Protein AF-A0A804QCY3-F1 (afdb_monomer)

Solvent-accessible surface area (backbone atoms only — not comparable to full-atom values): 7852 Å² total; per-residue (Å²): 105,74,69,57,52,51,52,50,52,52,51,49,53,52,49,52,51,52,49,53,56,49,50,56,50,47,53,55,50,50,54,54,49,53,56,51,50,55,50,51,53,51,50,38,50,53,51,41,52,52,46,66,72,67,59,50,93,57,96,75,75,73,63,76,40,87,82,40,92,44,72,64,56,17,59,46,61,53,61,68,74,49,46,46,56,36,52,50,52,45,51,53,48,52,51,51,54,53,52,53,51,50,52,52,51,52,52,51,50,52,50,51,55,51,52,52,50,53,53,52,52,52,50,53,49,51,51,55,52,48,56,53,50,58,56,51,57,70,74,76,116

Sequence (141 aa):
MRREMQAIEDDIANTEKGKAALEDKFWEVEAKLVTKLEELERHAHQFNQALKQLKPTVAFQYMIDSKGSSPAEMLGTGSKTVLKPALLAHAEENKRICLSNLENLNDLQKQLQGNAKVLEEERNNIFSLQAKNDNGWTSTN

InterPro domains:
  IPR055307 Kinetochore protein NDC80 homolog, plants [PTHR46681] (1-135)

Structure (mmCIF, N/CA/C/O backbone):
data_AF-A0A804QCY3-F1
#
_entry.id   AF-A0A804QCY3-F1
#
loop_
_atom_site.group_PDB
_atom_site.id
_atom_site.type_symbol
_atom_site.label_atom_id
_atom_site.label_alt_id
_atom_site.label_comp_id
_atom_site.label_asym_id
_atom_site.label_entity_id
_atom_site.label_seq_id
_atom_site.pdbx_PDB_ins_code
_atom_site.Cartn_x
_atom_site.Cartn_y
_atom_site.Cartn_z
_atom_site.occupancy
_atom_site.B_iso_or_equiv
_atom_site.auth_seq_id
_atom_site.auth_comp_id
_atom_site.auth_asym_id
_atom_site.auth_atom_id
_atom_site.pdbx_PDB_model_num
ATOM 1 N N . MET A 1 1 ? 44.702 7.199 -53.849 1.00 75.50 1 MET A N 1
ATOM 2 C CA . MET A 1 1 ? 43.489 8.014 -54.062 1.00 75.50 1 MET A CA 1
ATOM 3 C C . MET A 1 1 ? 42.212 7.193 -54.245 1.00 75.50 1 MET A C 1
ATOM 5 O O . MET A 1 1 ? 41.457 7.163 -53.292 1.00 75.50 1 MET A O 1
ATOM 9 N N . ARG A 1 2 ? 41.945 6.465 -55.352 1.00 89.25 2 ARG A N 1
ATOM 10 C CA . ARG A 1 2 ? 40.646 5.742 -55.505 1.00 89.25 2 ARG A CA 1
ATOM 11 C C . ARG A 1 2 ? 40.313 4.780 -54.349 1.00 89.25 2 ARG A C 1
ATOM 13 O O . ARG A 1 2 ? 39.193 4.789 -53.868 1.00 89.25 2 ARG A O 1
ATOM 20 N N . ARG A 1 3 ? 41.281 3.973 -53.889 1.00 90.56 3 ARG A N 1
ATOM 21 C CA . ARG A 1 3 ? 41.061 3.044 -52.759 1.00 90.56 3 ARG A CA 1
ATOM 22 C C . ARG A 1 3 ? 40.775 3.760 -51.437 1.00 90.56 3 ARG A C 1
ATOM 24 O O . ARG A 1 3 ? 39.969 3.276 -50.663 1.00 90.56 3 ARG A O 1
ATOM 31 N N . GLU A 1 4 ? 41.443 4.884 -51.188 1.00 91.06 4 GLU A N 1
ATOM 32 C CA . GLU A 1 4 ? 41.251 5.672 -49.962 1.00 91.06 4 GLU A CA 1
ATOM 33 C C . GLU A 1 4 ? 39.877 6.344 -49.968 1.00 91.06 4 GLU A C 1
ATOM 35 O O . GLU A 1 4 ? 39.195 6.323 -48.956 1.00 91.06 4 GLU A O 1
ATOM 40 N N . MET A 1 5 ? 39.445 6.874 -51.119 1.00 92.50 5 MET A N 1
ATOM 41 C CA . MET A 1 5 ? 38.094 7.417 -51.283 1.00 92.50 5 MET A CA 1
ATOM 42 C C . MET A 1 5 ? 37.026 6.347 -51.047 1.00 92.50 5 MET A C 1
ATOM 44 O O . MET A 1 5 ? 36.114 6.594 -50.272 1.00 92.50 5 MET A O 1
ATOM 48 N N . GLN A 1 6 ? 37.183 5.148 -51.626 1.00 93.94 6 GLN A N 1
ATOM 49 C CA . GLN A 1 6 ? 36.241 4.047 -51.397 1.00 93.94 6 GLN A CA 1
ATOM 50 C C . GLN A 1 6 ? 36.166 3.653 -49.916 1.00 93.94 6 GLN A C 1
ATOM 52 O O . GLN A 1 6 ? 35.077 3.468 -49.392 1.00 93.94 6 GLN A O 1
ATOM 57 N N . ALA A 1 7 ? 37.308 3.560 -49.226 1.00 94.00 7 ALA A N 1
ATOM 58 C CA . ALA A 1 7 ? 37.324 3.249 -47.798 1.00 94.00 7 ALA A CA 1
ATOM 59 C C . ALA A 1 7 ? 36.591 4.317 -46.966 1.00 94.00 7 ALA A C 1
ATOM 61 O O . ALA A 1 7 ? 35.838 3.973 -46.063 1.00 94.00 7 ALA A O 1
ATOM 62 N N . ILE A 1 8 ? 36.760 5.602 -47.302 1.00 94.19 8 ILE A N 1
ATOM 63 C CA . ILE A 1 8 ? 36.036 6.704 -46.650 1.00 94.19 8 ILE A CA 1
ATOM 64 C C . ILE A 1 8 ? 34.530 6.620 -46.936 1.00 94.19 8 ILE A C 1
ATOM 66 O O . ILE A 1 8 ? 33.733 6.813 -46.025 1.00 94.19 8 ILE A O 1
ATOM 70 N N . GLU A 1 9 ? 34.130 6.338 -48.177 1.00 95.12 9 GLU A N 1
ATOM 71 C CA . GLU A 1 9 ? 32.719 6.164 -48.548 1.00 95.12 9 GLU A CA 1
ATOM 72 C C . GLU A 1 9 ? 32.076 4.993 -47.787 1.00 95.12 9 GLU A C 1
ATOM 74 O O . GLU A 1 9 ? 30.978 5.143 -47.248 1.00 95.12 9 GLU A O 1
ATOM 79 N N . ASP A 1 10 ? 32.779 3.862 -47.673 1.00 95.12 10 ASP A N 1
ATOM 80 C CA . ASP A 1 10 ? 32.322 2.696 -46.914 1.00 95.12 10 ASP A CA 1
ATOM 81 C C . ASP A 1 10 ? 32.212 3.013 -45.404 1.00 95.12 10 ASP A C 1
ATOM 83 O O . ASP A 1 10 ? 31.228 2.641 -44.759 1.00 95.12 10 ASP A O 1
ATOM 87 N N . ASP A 1 11 ? 33.178 3.742 -44.831 1.00 96.12 11 ASP A N 1
ATOM 88 C CA . ASP A 1 11 ? 33.152 4.191 -43.431 1.00 96.12 11 ASP A CA 1
ATOM 89 C C . ASP A 1 11 ? 32.002 5.174 -43.155 1.00 96.12 11 ASP A C 1
ATOM 91 O O . ASP A 1 11 ? 31.330 5.068 -42.121 1.00 96.12 11 ASP A O 1
ATOM 95 N N . ILE A 1 12 ? 31.727 6.102 -44.081 1.00 95.50 12 ILE A N 1
ATOM 96 C CA . ILE A 1 12 ? 30.571 7.010 -44.013 1.00 95.50 12 ILE A CA 1
ATOM 97 C C . ILE A 1 12 ? 29.277 6.196 -44.022 1.00 95.50 12 ILE A C 1
ATOM 99 O O . ILE A 1 12 ? 28.462 6.355 -43.114 1.00 95.50 12 ILE A O 1
ATOM 103 N N . ALA A 1 13 ? 29.114 5.272 -44.973 1.00 96.00 13 ALA A N 1
ATOM 104 C CA . ALA A 1 13 ? 27.916 4.441 -45.068 1.00 96.00 13 ALA A CA 1
ATOM 105 C C . ALA A 1 13 ? 27.701 3.587 -43.802 1.00 96.00 13 ALA A C 1
ATOM 107 O O . ALA A 1 13 ? 26.580 3.472 -43.296 1.00 96.00 13 ALA A O 1
ATOM 108 N N . ASN A 1 14 ? 28.774 3.024 -43.237 1.00 96.06 14 ASN A N 1
ATOM 109 C CA . ASN A 1 14 ? 28.718 2.286 -41.974 1.00 96.06 14 ASN A CA 1
ATOM 110 C C . ASN A 1 14 ? 28.332 3.189 -40.791 1.00 96.06 14 ASN A C 1
ATOM 112 O O . ASN A 1 14 ? 27.532 2.784 -39.943 1.00 96.06 14 ASN A O 1
ATOM 116 N N . THR A 1 15 ? 28.857 4.415 -40.745 1.00 96.81 15 THR A N 1
ATOM 117 C CA . THR A 1 15 ? 28.542 5.403 -39.703 1.00 96.81 15 THR A CA 1
ATOM 118 C C . THR A 1 15 ? 27.085 5.860 -39.789 1.00 96.81 15 THR A C 1
ATOM 120 O O . THR A 1 15 ? 26.400 5.914 -38.768 1.00 96.81 15 THR A O 1
ATOM 123 N N . GLU A 1 16 ? 26.571 6.123 -40.991 1.00 96.81 16 GLU A N 1
ATOM 124 C CA . GLU A 1 16 ? 25.167 6.480 -41.227 1.00 96.81 16 GLU A CA 1
ATOM 125 C C . GLU A 1 16 ? 24.218 5.347 -40.825 1.00 96.81 16 GLU A C 1
ATOM 127 O O . GLU A 1 16 ? 23.222 5.584 -40.140 1.00 96.81 16 GLU A O 1
ATOM 132 N N . LYS A 1 17 ? 24.565 4.098 -41.158 1.00 96.56 17 LYS A N 1
ATOM 133 C CA . LYS A 1 17 ? 23.813 2.919 -40.711 1.00 96.56 17 LYS A CA 1
ATOM 134 C C . LYS A 1 17 ? 23.814 2.782 -39.185 1.00 96.56 17 LYS A C 1
ATOM 136 O O . LYS A 1 17 ? 22.781 2.467 -38.597 1.00 96.56 17 LYS A O 1
ATOM 141 N N . GLY A 1 18 ? 24.957 3.024 -38.540 1.00 96.56 18 GLY A N 1
ATOM 142 C CA . GLY A 1 18 ? 25.076 3.025 -37.080 1.00 96.56 18 GLY A CA 1
ATOM 143 C C . GLY A 1 18 ? 24.233 4.122 -36.424 1.00 96.56 18 GLY A C 1
ATOM 144 O O . GLY A 1 18 ? 23.552 3.864 -35.433 1.00 96.56 18 GLY A O 1
ATOM 145 N N . LYS A 1 19 ? 24.218 5.322 -37.012 1.00 97.12 19 LYS A N 1
ATOM 146 C CA . LYS A 1 19 ? 23.382 6.443 -36.571 1.00 97.12 19 LYS A CA 1
ATOM 147 C C . LYS A 1 19 ? 21.891 6.113 -36.676 1.00 97.12 19 LYS A C 1
ATOM 149 O O . LYS A 1 19 ? 21.186 6.282 -35.688 1.00 97.12 19 LYS A O 1
ATOM 154 N N . ALA A 1 20 ? 21.432 5.591 -37.814 1.00 96.62 20 ALA A N 1
ATOM 155 C CA . ALA A 1 20 ? 20.032 5.203 -37.999 1.00 96.62 20 ALA A CA 1
ATOM 156 C C . ALA A 1 20 ? 19.584 4.165 -36.952 1.00 96.62 20 ALA A C 1
ATOM 158 O O . ALA A 1 20 ? 18.542 4.318 -36.323 1.00 96.62 20 ALA A O 1
ATOM 159 N N . ALA A 1 21 ? 20.421 3.158 -36.678 1.00 97.00 21 ALA A N 1
ATOM 160 C CA . ALA A 1 21 ? 20.129 2.162 -35.648 1.00 97.00 21 ALA A CA 1
ATOM 161 C C . ALA A 1 21 ? 20.056 2.759 -34.225 1.00 97.00 21 ALA A C 1
ATOM 163 O O . ALA A 1 21 ? 19.266 2.293 -33.401 1.00 97.00 21 ALA A O 1
ATOM 164 N N . LEU A 1 22 ? 20.873 3.774 -33.917 1.00 97.56 22 LEU A N 1
ATOM 165 C CA . LEU A 1 22 ? 20.815 4.489 -32.637 1.00 97.56 22 LEU A CA 1
ATOM 166 C C . LEU A 1 22 ? 19.563 5.362 -32.519 1.00 97.56 22 LEU A C 1
ATOM 168 O O . LEU A 1 22 ? 18.963 5.398 -31.448 1.00 97.56 22 LEU A O 1
ATOM 172 N N . GLU A 1 23 ? 19.157 6.032 -33.595 1.00 97.69 23 GLU A N 1
ATOM 173 C CA . GLU A 1 23 ? 17.926 6.828 -33.638 1.00 97.69 23 GLU A CA 1
ATOM 174 C C . GLU A 1 23 ? 16.688 5.944 -33.441 1.00 97.69 23 GLU A C 1
ATOM 176 O O . GLU A 1 23 ? 15.852 6.251 -32.593 1.00 97.69 23 GLU A O 1
ATOM 181 N N . ASP A 1 24 ? 16.610 4.793 -34.114 1.00 96.94 24 ASP A N 1
ATOM 182 C CA . ASP A 1 24 ? 15.526 3.822 -33.908 1.00 96.94 24 ASP A CA 1
ATOM 183 C C . ASP A 1 24 ? 15.442 3.367 -32.443 1.00 96.94 24 ASP A C 1
ATOM 185 O O . ASP A 1 24 ? 14.360 3.275 -31.856 1.00 96.94 24 ASP A O 1
ATOM 189 N N . LYS A 1 25 ? 16.597 3.110 -31.816 1.00 97.81 25 LYS A N 1
ATOM 190 C CA . LYS A 1 25 ? 16.660 2.738 -30.397 1.00 97.81 25 LYS A CA 1
ATOM 191 C C . LYS A 1 25 ? 16.269 3.883 -29.475 1.00 97.81 25 LYS A C 1
ATOM 193 O O . LYS A 1 25 ? 15.621 3.631 -28.460 1.00 97.81 25 LYS A O 1
ATOM 198 N N . PHE A 1 26 ? 16.641 5.112 -29.814 1.00 96.94 26 PHE A N 1
ATOM 199 C CA . PHE A 1 26 ? 16.238 6.301 -29.076 1.00 96.94 26 PHE A CA 1
ATOM 200 C C . PHE A 1 26 ? 14.710 6.441 -29.070 1.00 96.94 26 PHE A C 1
ATOM 202 O O . PHE A 1 26 ? 14.121 6.510 -27.992 1.00 96.94 26 PHE A O 1
ATOM 209 N N . TRP A 1 27 ? 14.066 6.349 -30.238 1.00 97.62 27 TRP A N 1
ATOM 210 C CA . TRP A 1 27 ? 12.606 6.402 -30.352 1.00 97.62 27 TRP A CA 1
ATOM 211 C C . TRP A 1 27 ? 11.909 5.262 -29.600 1.00 97.62 27 TRP A C 1
ATOM 213 O O . TRP A 1 27 ? 10.901 5.484 -28.929 1.00 97.62 27 TRP A O 1
ATOM 223 N N . GLU A 1 28 ? 12.453 4.040 -29.657 1.00 98.06 28 GLU A N 1
ATOM 224 C CA . GLU A 1 28 ? 11.919 2.898 -28.904 1.00 98.06 28 GLU A CA 1
ATOM 225 C C . GLU A 1 28 ? 11.955 3.145 -27.384 1.00 98.06 28 GLU A C 1
ATOM 227 O O . GLU A 1 28 ? 11.000 2.828 -26.668 1.00 98.06 28 GLU A O 1
ATOM 232 N N . VAL A 1 29 ? 13.061 3.694 -26.875 1.00 97.69 29 VAL A N 1
ATOM 233 C CA . VAL A 1 29 ? 13.228 4.006 -25.449 1.00 97.69 29 VAL A CA 1
ATOM 234 C C . VAL A 1 29 ? 12.319 5.156 -25.029 1.00 97.69 29 VAL A C 1
ATOM 236 O O . VAL A 1 29 ? 11.664 5.051 -23.992 1.00 97.69 29 VAL A O 1
ATOM 239 N N . GLU A 1 30 ? 12.241 6.218 -25.827 1.00 96.94 30 GLU A N 1
ATOM 240 C CA . GLU A 1 30 ? 11.375 7.365 -25.559 1.00 96.94 30 GLU A CA 1
ATOM 241 C C . GLU A 1 30 ? 9.901 6.948 -25.497 1.00 96.94 30 GLU A C 1
ATOM 243 O O . GLU A 1 30 ? 9.219 7.257 -24.519 1.00 96.94 30 GLU A O 1
ATOM 248 N N . ALA A 1 31 ? 9.429 6.145 -26.457 1.00 97.06 31 ALA A N 1
ATOM 249 C CA . ALA A 1 31 ? 8.063 5.624 -26.452 1.00 97.06 31 ALA A CA 1
ATOM 250 C C . ALA A 1 31 ? 7.758 4.815 -25.179 1.00 97.06 31 ALA A C 1
ATOM 252 O O . ALA A 1 31 ? 6.727 5.019 -24.535 1.00 97.06 31 ALA A O 1
ATOM 253 N N . LYS A 1 32 ? 8.681 3.936 -24.759 1.00 97.56 32 LYS A N 1
ATOM 254 C CA . LYS A 1 32 ? 8.535 3.172 -23.508 1.00 97.56 32 LYS A CA 1
ATOM 255 C C . LYS A 1 32 ? 8.518 4.076 -22.276 1.00 97.56 32 LYS A C 1
ATOM 257 O O . LYS A 1 32 ? 7.775 3.794 -21.336 1.00 97.56 32 LYS A O 1
ATOM 262 N N . LEU A 1 33 ? 9.331 5.132 -22.262 1.00 93.38 33 LEU A N 1
ATOM 263 C CA . LEU A 1 33 ? 9.386 6.085 -21.158 1.00 93.38 33 LEU A CA 1
ATOM 264 C C . LEU A 1 33 ? 8.066 6.85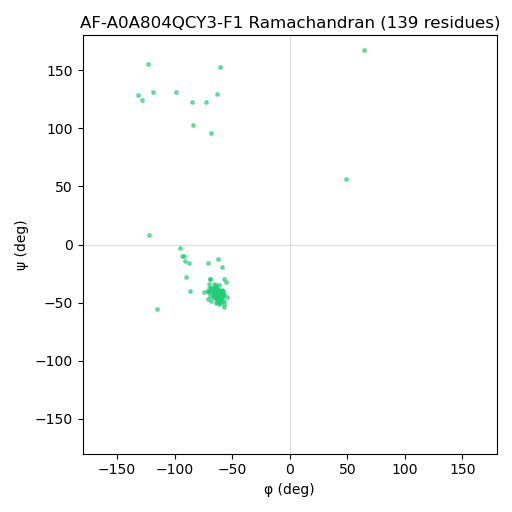1 -21.026 1.00 93.38 33 LEU A C 1
ATOM 266 O O . LEU A 1 33 ? 7.526 6.923 -19.924 1.00 93.38 33 LEU A O 1
ATOM 270 N N . VAL A 1 34 ? 7.515 7.342 -22.139 1.00 93.81 34 VAL A N 1
ATOM 271 C CA . VAL A 1 34 ? 6.215 8.030 -22.172 1.00 93.81 34 VAL A CA 1
ATOM 272 C C . VAL A 1 34 ? 5.114 7.130 -21.616 1.00 93.81 34 VAL A C 1
ATOM 274 O O .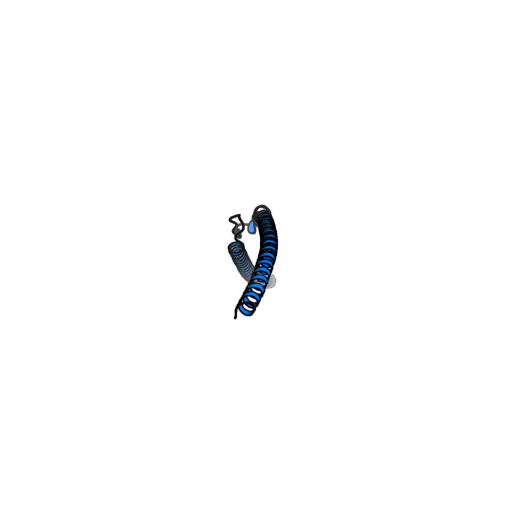 VAL A 1 34 ? 4.438 7.516 -20.665 1.00 93.81 34 VAL A O 1
ATOM 277 N N . THR A 1 35 ? 5.002 5.888 -22.100 1.00 96.38 35 THR A N 1
ATOM 278 C CA . THR A 1 35 ? 4.005 4.935 -21.580 1.00 96.38 35 THR A CA 1
ATOM 279 C C . THR A 1 35 ? 4.161 4.700 -20.073 1.00 96.38 35 THR A C 1
ATOM 281 O O . THR A 1 35 ? 3.173 4.613 -19.344 1.00 96.38 35 THR A O 1
ATOM 284 N N . LYS A 1 36 ? 5.396 4.609 -19.562 1.00 93.19 36 LYS A N 1
ATOM 285 C CA . LYS A 1 36 ? 5.638 4.409 -18.124 1.00 93.19 36 LYS A CA 1
ATOM 286 C C . LYS A 1 36 ? 5.286 5.634 -17.282 1.00 93.19 36 LYS A C 1
ATOM 288 O O . LYS A 1 36 ? 4.810 5.459 -16.160 1.00 93.19 36 LYS A O 1
ATOM 293 N N . LEU A 1 37 ? 5.485 6.843 -17.803 1.00 88.94 37 LEU A N 1
ATOM 294 C CA . LEU A 1 37 ? 5.069 8.077 -17.135 1.00 88.94 37 LEU A CA 1
ATOM 295 C C . LEU A 1 37 ? 3.541 8.172 -17.047 1.00 88.94 37 LEU A C 1
ATOM 297 O O . LEU A 1 37 ? 3.020 8.402 -15.958 1.00 88.94 37 LEU A O 1
ATOM 301 N N . GLU A 1 38 ? 2.824 7.876 -18.133 1.00 92.31 38 GLU A N 1
ATOM 302 C CA . GLU A 1 38 ? 1.353 7.830 -18.142 1.00 92.31 38 GLU A CA 1
ATOM 303 C C . GLU A 1 38 ? 0.803 6.796 -17.147 1.00 92.31 38 GLU A C 1
ATOM 305 O O . GLU A 1 38 ? -0.153 7.050 -16.407 1.00 92.31 38 GLU A O 1
ATOM 310 N N . GLU A 1 39 ? 1.424 5.612 -17.081 1.00 94.69 39 GLU A N 1
ATOM 311 C CA . GLU A 1 39 ? 1.083 4.614 -16.071 1.00 94.69 39 GLU A CA 1
ATOM 312 C C . GLU A 1 39 ? 1.303 5.157 -14.656 1.00 94.69 39 GLU A C 1
ATOM 314 O O . GLU A 1 39 ? 0.436 4.979 -13.799 1.00 94.69 39 GLU A O 1
ATOM 319 N N . LEU A 1 40 ? 2.434 5.809 -14.383 1.00 90.38 40 LEU A N 1
ATOM 320 C CA . LEU A 1 40 ? 2.748 6.353 -13.061 1.00 90.38 40 LEU A CA 1
ATOM 321 C C . LEU A 1 40 ? 1.738 7.433 -12.639 1.00 90.38 40 LEU A C 1
ATOM 323 O O . LEU A 1 40 ? 1.241 7.398 -11.511 1.00 90.38 40 LEU A O 1
ATOM 327 N N . GLU A 1 41 ? 1.372 8.333 -13.550 1.00 89.69 41 GLU A N 1
ATOM 328 C CA . GLU A 1 41 ? 0.338 9.350 -13.331 1.00 89.69 41 GLU A CA 1
ATOM 329 C C . GLU A 1 41 ? -1.029 8.726 -13.034 1.00 89.69 41 GLU A C 1
ATOM 331 O O . GLU A 1 41 ? -1.714 9.136 -12.089 1.00 89.69 41 GLU A O 1
ATOM 336 N N . ARG A 1 42 ? -1.411 7.675 -13.771 1.00 94.06 42 ARG A N 1
ATOM 337 C CA . ARG A 1 42 ? -2.644 6.923 -13.507 1.00 94.06 42 ARG A CA 1
ATOM 338 C C . ARG A 1 42 ? -2.644 6.318 -12.102 1.00 94.06 42 ARG A C 1
ATOM 340 O O . ARG A 1 42 ? -3.646 6.437 -11.395 1.00 94.06 42 ARG A O 1
ATOM 347 N N . HIS A 1 43 ? -1.540 5.703 -11.674 1.00 91.88 43 HIS A N 1
ATOM 348 C CA . HIS A 1 43 ? -1.427 5.157 -10.317 1.00 91.88 43 HIS A CA 1
ATOM 349 C C . HIS A 1 43 ? -1.503 6.263 -9.255 1.00 91.88 43 HIS A C 1
ATOM 351 O O . HIS A 1 43 ? -2.213 6.100 -8.264 1.00 91.88 43 HIS A O 1
ATOM 357 N N . ALA A 1 44 ? -0.840 7.405 -9.467 1.00 89.25 44 ALA A N 1
ATOM 358 C CA . ALA A 1 44 ? -0.929 8.562 -8.576 1.00 89.25 44 ALA A CA 1
ATOM 359 C C . ALA A 1 44 ? -2.371 9.082 -8.452 1.00 89.25 44 ALA A C 1
ATOM 361 O O . ALA A 1 44 ? -2.838 9.390 -7.351 1.00 89.25 44 ALA A O 1
ATOM 362 N N . HIS A 1 45 ? -3.110 9.131 -9.563 1.00 92.75 45 HIS A N 1
A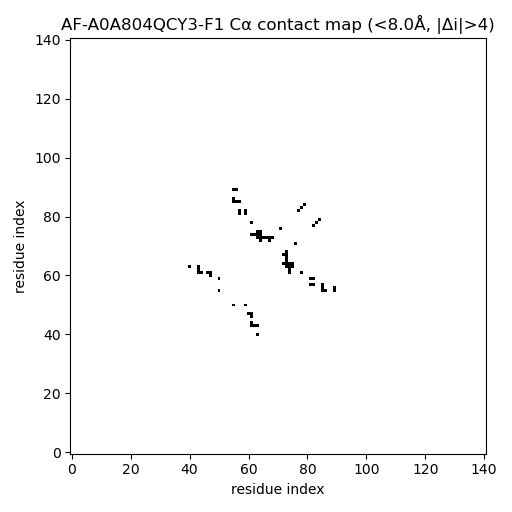TOM 363 C CA . HIS A 1 45 ? -4.516 9.520 -9.571 1.00 92.75 45 HIS A CA 1
ATOM 364 C C . HIS A 1 45 ? -5.394 8.538 -8.780 1.00 92.75 45 HIS A C 1
ATOM 366 O O . HIS A 1 45 ? -6.144 8.960 -7.898 1.00 92.75 45 HIS A O 1
ATOM 372 N N . GLN A 1 46 ? -5.266 7.234 -9.047 1.00 94.62 46 GLN A N 1
ATOM 373 C CA . GLN A 1 46 ? -5.997 6.182 -8.330 1.00 94.62 46 GLN A CA 1
ATOM 374 C C . GLN A 1 46 ? -5.697 6.205 -6.829 1.00 94.62 46 GLN A C 1
ATOM 376 O O . GLN A 1 46 ? -6.604 6.117 -6.001 1.00 94.62 46 GLN A O 1
ATOM 381 N N . PHE A 1 47 ? -4.427 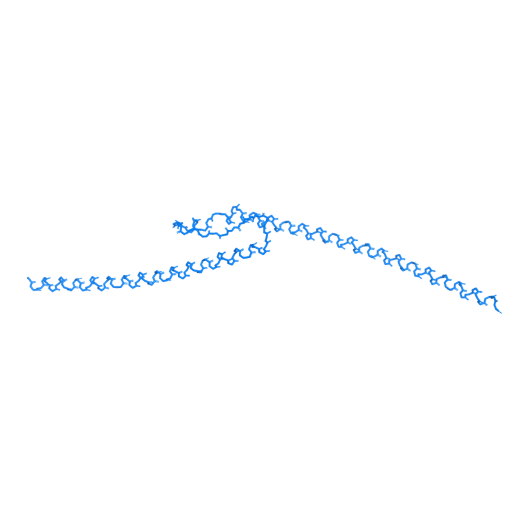6.387 -6.473 1.00 90.81 47 PHE A N 1
ATOM 382 C CA . PHE A 1 47 ? -3.991 6.498 -5.092 1.00 90.81 47 PHE A CA 1
ATOM 383 C C . PHE A 1 47 ? -4.640 7.703 -4.387 1.00 90.81 47 PHE A C 1
ATOM 385 O O . PHE A 1 47 ? -5.219 7.564 -3.309 1.00 90.81 47 PHE A O 1
ATOM 392 N N . ASN A 1 48 ? -4.642 8.875 -5.026 1.00 92.00 48 ASN A N 1
ATOM 393 C CA . ASN A 1 48 ? -5.301 10.070 -4.495 1.00 92.00 48 ASN A CA 1
ATOM 394 C C . ASN A 1 48 ? -6.822 9.914 -4.377 1.00 92.00 48 ASN A C 1
ATOM 396 O O . ASN A 1 48 ? -7.424 10.412 -3.425 1.00 92.00 48 ASN A O 1
ATOM 400 N N . GLN A 1 49 ? -7.458 9.218 -5.319 1.00 93.44 49 GLN A N 1
ATOM 401 C CA . GLN A 1 49 ? -8.881 8.901 -5.240 1.00 93.44 49 GLN A CA 1
ATOM 402 C C . GLN A 1 49 ? -9.183 8.002 -4.034 1.00 93.44 49 GLN A C 1
ATOM 404 O O . GLN A 1 49 ? -10.119 8.287 -3.286 1.00 93.44 49 GLN A O 1
ATOM 409 N N . ALA A 1 50 ? -8.368 6.970 -3.802 1.00 91.44 50 ALA A N 1
ATOM 410 C CA . ALA A 1 50 ? -8.502 6.095 -2.641 1.00 91.44 50 ALA A CA 1
ATOM 411 C C . ALA A 1 50 ? -8.329 6.865 -1.321 1.00 91.44 50 ALA A C 1
ATOM 413 O O . ALA A 1 50 ? -9.122 6.689 -0.396 1.00 91.44 50 ALA A O 1
ATOM 414 N N . LEU A 1 51 ? -7.364 7.790 -1.246 1.00 90.44 51 LEU A N 1
ATOM 415 C CA . LEU A 1 51 ? -7.193 8.648 -0.069 1.00 90.44 51 LEU A CA 1
ATOM 416 C C . LEU A 1 51 ? -8.395 9.557 0.194 1.00 90.44 51 LEU A C 1
ATOM 418 O O . LEU A 1 51 ? -8.795 9.710 1.347 1.00 90.44 51 LEU A O 1
ATOM 422 N N . LYS A 1 52 ? -9.009 10.123 -0.851 1.00 89.88 52 LYS A N 1
ATOM 423 C CA . LYS A 1 52 ? -10.230 10.933 -0.703 1.00 89.88 52 LYS A CA 1
ATOM 424 C C . LYS A 1 52 ? -11.393 10.133 -0.117 1.00 89.88 52 LYS A C 1
ATOM 426 O O . LYS A 1 52 ? -12.187 10.702 0.627 1.00 89.88 52 LYS A O 1
ATOM 431 N N . GLN A 1 53 ? -11.492 8.844 -0.443 1.00 91.12 53 GLN A N 1
ATOM 432 C CA . GLN A 1 53 ? -12.516 7.962 0.121 1.00 91.12 53 GLN A CA 1
ATOM 433 C C . GLN A 1 53 ? -12.211 7.590 1.572 1.00 91.12 53 GLN A C 1
ATOM 435 O O . GLN A 1 53 ? -13.113 7.591 2.403 1.00 91.12 53 GLN A O 1
ATOM 440 N N . LEU A 1 54 ? 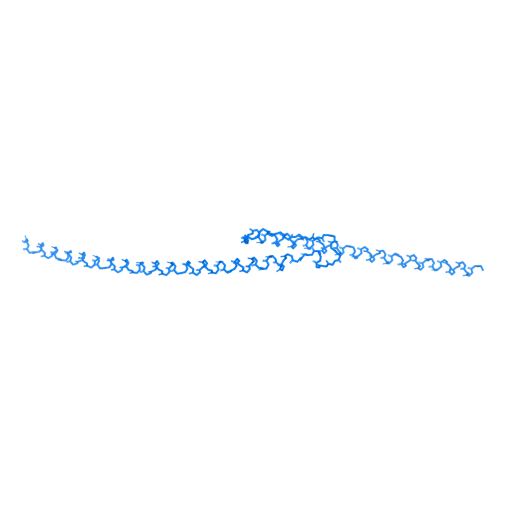-10.939 7.324 1.885 1.00 88.06 54 LEU A N 1
ATOM 441 C CA . LEU A 1 54 ? -10.516 6.972 3.238 1.00 88.06 54 LEU A CA 1
ATOM 442 C C . LEU A 1 54 ? -10.621 8.152 4.217 1.00 88.06 54 LEU A C 1
ATOM 444 O O . LEU A 1 54 ? -10.846 7.936 5.402 1.00 88.06 54 LEU A O 1
ATOM 448 N N . LYS A 1 55 ? -10.471 9.392 3.728 1.00 85.00 55 LYS A N 1
ATOM 449 C CA . LYS A 1 55 ? -10.476 10.626 4.535 1.00 85.00 55 LYS A CA 1
ATOM 450 C C . LYS A 1 55 ? -9.553 10.527 5.765 1.00 85.00 55 LYS A C 1
ATOM 452 O O . LYS A 1 55 ? -10.014 10.715 6.893 1.00 85.00 55 LYS A O 1
ATOM 457 N N . PRO A 1 56 ? -8.253 10.228 5.579 1.00 80.94 56 PRO A N 1
ATOM 458 C CA . PRO A 1 56 ? -7.316 10.281 6.691 1.00 80.94 56 PRO A CA 1
ATOM 459 C C . PRO A 1 56 ? -7.271 11.706 7.258 1.00 80.94 56 PRO A C 1
ATOM 461 O O . PRO A 1 56 ? -7.485 12.682 6.541 1.00 80.94 56 PRO A O 1
ATOM 464 N N . THR A 1 57 ? -6.940 11.833 8.542 1.00 80.81 57 THR A N 1
ATOM 465 C CA . THR A 1 57 ? -6.901 13.121 9.259 1.00 80.81 57 THR A CA 1
ATOM 466 C C . THR A 1 57 ? -5.932 14.136 8.642 1.00 80.81 57 THR A C 1
ATOM 468 O O . THR A 1 57 ? -6.038 15.335 8.884 1.00 80.81 57 THR A O 1
ATOM 471 N N . VAL A 1 58 ? -4.983 13.669 7.829 1.00 82.38 58 VAL A N 1
ATOM 472 C CA . VAL A 1 58 ? -4.003 14.510 7.147 1.00 82.38 58 VAL A CA 1
ATOM 473 C C . VAL A 1 58 ? -4.430 14.769 5.707 1.00 82.38 58 VAL A C 1
ATOM 475 O O . VAL A 1 58 ? -4.697 13.838 4.947 1.00 82.38 58 VAL A O 1
ATOM 478 N N . ALA A 1 59 ? -4.399 16.041 5.309 1.00 80.19 59 ALA A N 1
ATOM 479 C CA . ALA A 1 59 ? -4.463 16.431 3.909 1.00 80.19 59 ALA A CA 1
ATOM 480 C C . ALA A 1 59 ? -3.171 15.987 3.201 1.00 80.19 59 ALA A C 1
ATOM 482 O O . ALA A 1 59 ? -2.143 16.656 3.272 1.00 80.19 59 ALA A O 1
ATOM 483 N N . PHE A 1 60 ? -3.219 14.824 2.552 1.00 85.94 60 PHE A N 1
ATOM 484 C CA . PHE A 1 60 ? -2.127 14.297 1.741 1.00 85.94 60 PHE A CA 1
ATOM 485 C C . PHE A 1 60 ? -2.588 14.135 0.296 1.00 85.94 60 PHE A C 1
ATOM 487 O O . PHE A 1 60 ? -3.627 13.531 0.030 1.00 85.94 60 PHE A O 1
ATOM 494 N N . GLN A 1 61 ? -1.780 14.635 -0.633 1.00 85.81 61 GLN A N 1
ATOM 495 C CA . GLN A 1 61 ? -1.941 14.395 -2.056 1.00 85.81 61 GLN A CA 1
ATOM 496 C C . GLN A 1 61 ? -0.607 13.913 -2.609 1.00 85.81 61 GLN A C 1
ATOM 498 O O . GLN A 1 61 ? 0.425 14.560 -2.451 1.00 85.81 61 GLN A O 1
ATOM 503 N N . TYR A 1 62 ? -0.638 12.755 -3.248 1.00 85.56 62 TYR A N 1
ATOM 504 C CA . TYR A 1 62 ? 0.499 12.215 -3.958 1.00 85.56 62 TYR A CA 1
ATOM 505 C C . TYR A 1 62 ? 0.724 13.011 -5.239 1.00 85.56 62 TYR A C 1
ATOM 507 O O . TYR A 1 62 ? -0.179 13.119 -6.073 1.00 85.56 62 TYR A O 1
ATOM 515 N N . MET A 1 63 ? 1.922 13.565 -5.378 1.00 83.69 63 MET A N 1
ATOM 516 C CA . MET A 1 63 ? 2.337 14.364 -6.520 1.00 83.69 63 MET A CA 1
ATOM 517 C C . MET A 1 63 ? 3.698 13.856 -6.976 1.00 83.69 63 MET A C 1
ATOM 519 O O . MET A 1 63 ? 4.600 13.699 -6.157 1.00 83.69 63 MET A O 1
ATOM 523 N N . ILE A 1 64 ? 3.813 13.568 -8.270 1.00 84.19 64 ILE A N 1
ATOM 524 C CA . ILE A 1 64 ? 5.068 13.140 -8.883 1.00 84.19 64 ILE A CA 1
ATOM 525 C C . ILE A 1 64 ? 5.850 14.402 -9.237 1.00 84.19 64 ILE A C 1
ATOM 527 O O . ILE A 1 64 ? 5.354 15.245 -9.985 1.00 84.19 64 ILE A O 1
ATOM 531 N N . ASP A 1 65 ? 7.064 14.535 -8.713 1.00 84.69 65 ASP A N 1
ATOM 532 C CA . ASP A 1 65 ? 7.962 15.619 -9.095 1.00 84.69 65 ASP A CA 1
ATOM 533 C C . ASP A 1 65 ? 8.719 15.255 -10.378 1.00 84.69 65 ASP A C 1
ATOM 535 O O . ASP A 1 65 ? 9.687 14.494 -10.369 1.00 84.69 65 ASP A O 1
ATOM 539 N N . SER A 1 66 ? 8.279 15.833 -11.496 1.00 80.44 66 SER A N 1
ATOM 540 C CA . SER A 1 66 ? 8.920 15.676 -12.811 1.00 80.44 66 SER A CA 1
ATOM 541 C C . SER A 1 66 ? 10.360 16.208 -12.886 1.00 80.44 66 SER A C 1
ATOM 543 O O . SER A 1 66 ? 11.049 15.944 -13.869 1.00 80.44 66 SER A O 1
ATOM 545 N N . LYS A 1 67 ? 10.823 16.973 -11.888 1.00 84.88 67 LYS A N 1
ATOM 546 C CA . LYS A 1 67 ? 12.201 17.481 -11.806 1.00 84.88 67 LYS A CA 1
ATOM 547 C C . LYS A 1 67 ? 13.135 16.555 -11.031 1.00 84.88 67 LYS A C 1
ATOM 549 O O . LYS A 1 67 ? 14.346 16.772 -11.063 1.00 84.88 67 LYS A O 1
ATOM 554 N N . GLY A 1 68 ? 12.597 15.535 -10.363 1.00 84.38 68 GLY A N 1
ATOM 555 C CA . GLY A 1 68 ? 13.397 14.550 -9.648 1.00 84.38 68 GLY A CA 1
ATOM 556 C C . GLY A 1 68 ? 14.295 13.769 -10.605 1.00 84.38 68 GLY A C 1
ATOM 557 O O . GLY A 1 68 ? 13.834 13.236 -11.611 1.00 84.38 68 GLY A O 1
ATOM 558 N N . SER A 1 69 ? 15.583 13.683 -10.279 1.00 84.75 69 SER A N 1
ATOM 559 C CA . SER A 1 69 ? 16.566 12.903 -11.044 1.00 84.75 69 SER A CA 1
ATOM 560 C C . SER A 1 69 ? 16.685 11.469 -10.529 1.00 84.75 69 SER A C 1
ATOM 562 O O . SER A 1 69 ? 17.247 10.601 -11.195 1.00 84.75 69 SER A O 1
ATOM 564 N N . SER A 1 70 ? 16.143 11.201 -9.339 1.00 85.12 70 SER A N 1
ATOM 565 C CA . SER A 1 70 ? 16.030 9.862 -8.769 1.00 85.12 70 SER A CA 1
ATOM 566 C C . SER A 1 70 ? 14.576 9.512 -8.435 1.00 85.12 70 SER A C 1
ATOM 568 O O . SER A 1 70 ? 13.784 10.402 -8.116 1.00 85.12 70 SER A O 1
ATOM 570 N N . PRO A 1 71 ? 14.211 8.215 -8.393 1.00 79.75 71 PRO A N 1
ATOM 571 C CA . PRO A 1 71 ? 12.883 7.800 -7.947 1.00 79.75 71 PRO A CA 1
ATOM 572 C C . PRO A 1 71 ? 12.522 8.326 -6.550 1.00 79.75 71 PRO A C 1
ATOM 574 O O . PRO A 1 71 ? 11.364 8.612 -6.276 1.00 79.75 71 PRO A O 1
ATOM 577 N N . ALA A 1 72 ? 13.499 8.480 -5.652 1.00 83.62 72 ALA A N 1
ATOM 578 C CA . ALA A 1 72 ? 13.249 9.010 -4.313 1.00 83.62 72 ALA A CA 1
ATOM 579 C C . ALA A 1 72 ? 12.844 10.494 -4.334 1.00 83.62 72 ALA A C 1
ATOM 581 O O . ALA A 1 72 ? 11.976 10.895 -3.560 1.00 83.62 72 ALA A O 1
ATOM 582 N N . GLU A 1 73 ? 13.444 11.285 -5.226 1.00 85.19 73 GLU A N 1
ATOM 583 C CA . GLU A 1 73 ? 13.083 12.690 -5.436 1.00 85.19 73 GLU A CA 1
ATOM 584 C C . GLU A 1 73 ? 11.723 12.807 -6.127 1.00 85.19 73 GLU A C 1
ATOM 586 O O . GLU A 1 73 ? 10.856 13.518 -5.632 1.00 85.19 73 GLU A O 1
ATOM 591 N N . MET A 1 74 ? 11.498 12.039 -7.201 1.00 84.19 74 MET A N 1
ATOM 592 C CA . MET A 1 74 ? 10.242 12.071 -7.960 1.00 84.19 74 MET A CA 1
ATOM 593 C C . MET A 1 74 ? 9.026 11.675 -7.115 1.00 84.19 74 MET A C 1
ATOM 595 O O . MET A 1 74 ? 7.959 12.269 -7.238 1.00 84.19 74 MET A O 1
ATOM 599 N N . LEU A 1 75 ? 9.158 10.641 -6.278 1.00 81.94 75 LEU A N 1
ATOM 600 C CA . LEU A 1 75 ? 8.048 10.100 -5.483 1.00 81.94 75 LEU A CA 1
ATOM 601 C C . LEU A 1 75 ? 7.881 10.819 -4.133 1.00 81.94 75 LEU A C 1
ATOM 603 O O . LEU A 1 75 ? 6.853 10.655 -3.469 1.00 81.94 75 LEU A O 1
ATOM 607 N N . GLY A 1 76 ? 8.902 11.567 -3.705 1.00 83.06 76 GLY A N 1
ATOM 608 C CA . GLY A 1 76 ? 8.979 12.211 -2.401 1.00 83.06 76 GLY A CA 1
ATOM 609 C C . GLY A 1 76 ? 9.023 11.236 -1.212 1.00 83.06 76 GLY A C 1
ATOM 610 O O . GLY A 1 76 ? 8.743 10.038 -1.296 1.00 83.06 76 GLY A O 1
ATOM 611 N N . THR A 1 77 ? 9.352 11.766 -0.033 1.00 85.75 77 THR A N 1
ATOM 612 C CA . THR A 1 77 ? 9.382 10.989 1.224 1.00 85.75 77 THR A CA 1
ATOM 613 C C . THR A 1 77 ? 8.079 11.067 2.019 1.00 85.75 77 THR A C 1
ATOM 615 O O . THR A 1 77 ? 7.889 10.283 2.951 1.00 85.75 77 THR A O 1
ATOM 618 N N . GLY A 1 78 ? 7.153 11.951 1.624 1.00 84.12 78 GLY A N 1
ATOM 619 C CA . GLY A 1 78 ? 5.892 12.205 2.330 1.00 84.12 78 GLY A CA 1
ATOM 620 C C . GLY A 1 78 ? 5.020 10.959 2.514 1.00 84.12 78 GLY A C 1
ATOM 621 O O . GLY A 1 78 ? 4.340 10.826 3.530 1.00 84.12 78 GLY A O 1
ATOM 622 N N . SER A 1 79 ? 5.099 9.993 1.592 1.00 81.88 79 SER A N 1
ATOM 623 C CA . SER A 1 79 ? 4.418 8.697 1.727 1.00 81.88 79 SER A CA 1
ATOM 624 C C . SER A 1 79 ? 4.854 7.931 2.988 1.00 81.88 79 SER A C 1
ATOM 626 O O . SER A 1 79 ? 4.031 7.334 3.684 1.00 81.88 79 SER A O 1
ATOM 628 N N . LYS A 1 80 ? 6.148 7.978 3.324 1.00 86.81 80 LYS A N 1
ATOM 629 C CA . LYS A 1 80 ? 6.726 7.297 4.490 1.00 86.81 80 LYS A CA 1
ATOM 630 C C . LYS A 1 80 ? 6.631 8.138 5.757 1.00 86.81 80 LYS A C 1
ATOM 632 O O . LYS A 1 80 ? 6.388 7.575 6.820 1.00 86.81 80 LYS A O 1
ATOM 637 N N . THR A 1 81 ? 6.853 9.446 5.655 1.00 88.44 81 THR A N 1
ATOM 638 C CA . THR A 1 81 ? 7.003 10.329 6.823 1.00 88.44 81 THR A CA 1
ATOM 639 C C . THR A 1 81 ? 5.691 10.939 7.302 1.00 88.44 81 THR A C 1
ATOM 641 O O . THR A 1 81 ? 5.564 11.212 8.489 1.00 88.44 81 THR A O 1
ATOM 644 N N . VAL A 1 82 ? 4.712 11.129 6.415 1.00 88.94 82 VAL A N 1
ATOM 645 C CA . VAL A 1 82 ? 3.441 11.799 6.734 1.00 88.94 82 VAL A CA 1
ATOM 646 C C . VAL A 1 82 ? 2.277 10.828 6.606 1.00 88.94 82 VAL A C 1
ATOM 648 O O . VAL A 1 82 ? 1.528 10.601 7.556 1.00 88.94 82 VAL A O 1
ATOM 651 N N . LEU A 1 83 ? 2.146 10.207 5.437 1.00 89.50 83 LEU A N 1
ATOM 652 C CA . LEU A 1 83 ? 1.003 9.365 5.126 1.00 89.50 83 LEU A CA 1
ATOM 653 C C . LEU A 1 83 ? 0.992 8.074 5.954 1.00 89.50 83 LEU A C 1
ATOM 655 O O . LEU A 1 83 ? -0.042 7.739 6.523 1.00 89.50 83 LEU A O 1
ATOM 659 N N . LYS A 1 84 ? 2.109 7.337 6.033 1.00 90.81 84 LYS A N 1
ATOM 660 C CA . LYS A 1 84 ? 2.152 6.069 6.782 1.00 90.81 84 LYS A CA 1
ATOM 661 C C . LYS A 1 84 ? 1.748 6.253 8.259 1.00 90.81 84 LYS A C 1
ATOM 663 O O . LYS A 1 84 ? 0.879 5.502 8.700 1.00 90.81 84 LYS A O 1
ATOM 668 N N . PRO A 1 85 ? 2.282 7.237 9.012 1.00 92.81 85 PRO A N 1
ATOM 669 C CA . PRO A 1 85 ? 1.787 7.536 10.357 1.00 92.81 85 PRO A CA 1
ATOM 670 C C . PRO A 1 85 ? 0.303 7.917 10.393 1.00 92.81 85 PRO A C 1
ATOM 672 O O . PRO A 1 85 ? -0.421 7.426 11.252 1.00 92.81 85 PRO A O 1
ATOM 675 N N . ALA A 1 86 ? -0.175 8.732 9.445 1.00 90.62 86 ALA A N 1
ATOM 676 C CA . ALA A 1 86 ? -1.582 9.132 9.392 1.00 90.62 86 ALA A CA 1
ATOM 677 C C . ALA A 1 86 ? -2.529 7.942 9.157 1.00 90.62 86 ALA A C 1
ATOM 679 O O . ALA A 1 86 ? -3.584 7.862 9.780 1.00 90.62 86 ALA A O 1
ATOM 680 N N . LEU A 1 87 ? -2.144 6.997 8.294 1.00 92.94 87 LEU A N 1
ATOM 681 C CA . LEU A 1 87 ? -2.898 5.767 8.049 1.00 92.94 87 LEU A CA 1
ATOM 682 C C . LEU A 1 87 ? -2.920 4.854 9.279 1.00 92.94 87 LEU A C 1
ATOM 684 O O . LEU A 1 87 ? -3.964 4.282 9.584 1.00 92.94 87 LEU A O 1
ATOM 688 N N . LEU A 1 88 ? -1.797 4.735 9.997 1.00 93.88 88 LEU A N 1
ATOM 689 C CA . LEU A 1 88 ? -1.734 3.979 11.252 1.00 93.88 88 LEU A CA 1
ATOM 690 C C . LEU A 1 88 ? -2.644 4.598 12.318 1.00 93.88 88 LEU A C 1
ATOM 692 O O . LEU A 1 88 ? -3.475 3.894 12.883 1.00 93.88 88 LEU A O 1
ATOM 696 N N . ALA A 1 89 ? -2.562 5.916 12.517 1.00 91.94 89 ALA A N 1
ATOM 697 C CA . ALA A 1 89 ? -3.427 6.634 13.449 1.00 91.94 89 ALA A CA 1
ATOM 698 C C . ALA A 1 89 ? -4.915 6.490 13.081 1.00 91.94 89 ALA A C 1
ATOM 700 O O . ALA A 1 89 ? -5.754 6.270 13.950 1.00 91.94 89 ALA A O 1
ATOM 701 N N . HIS A 1 90 ? -5.249 6.552 11.787 1.00 91.44 90 HIS A N 1
ATOM 702 C CA . HIS A 1 90 ? -6.615 6.341 11.309 1.00 91.44 90 HIS A CA 1
ATOM 703 C C . HIS A 1 90 ? -7.109 4.905 11.560 1.00 91.44 90 HIS A C 1
ATOM 705 O O . HIS A 1 90 ? -8.251 4.701 11.969 1.00 91.44 90 HIS A O 1
ATOM 711 N N . ALA A 1 91 ? -6.256 3.896 11.363 1.00 93.81 91 ALA A N 1
ATOM 712 C CA . ALA A 1 91 ? -6.595 2.506 11.665 1.00 93.81 91 ALA A CA 1
ATOM 713 C C . ALA A 1 91 ? -6.817 2.277 13.172 1.00 93.81 91 ALA A C 1
ATOM 715 O O . ALA A 1 91 ? -7.749 1.572 13.560 1.00 93.81 91 ALA A O 1
ATOM 716 N N . GLU A 1 92 ? -5.992 2.891 14.022 1.00 95.56 92 GLU A N 1
ATOM 717 C CA . GLU A 1 92 ? -6.134 2.840 15.480 1.00 95.56 92 GLU A CA 1
ATOM 718 C C . GLU A 1 92 ? -7.408 3.545 15.967 1.00 95.56 92 GLU A C 1
ATOM 720 O O . GLU A 1 92 ? -8.117 3.004 16.818 1.00 95.56 92 GLU A O 1
ATOM 725 N N . GLU A 1 93 ? -7.740 4.705 15.393 1.00 93.88 93 GLU A N 1
ATOM 726 C CA . GLU A 1 93 ? -8.996 5.422 15.637 1.00 93.88 93 GLU A CA 1
ATOM 727 C C . GLU A 1 93 ? -10.207 4.548 15.308 1.00 93.88 93 GLU A C 1
ATOM 729 O O . GLU A 1 93 ? -11.053 4.304 16.169 1.00 93.88 93 GLU A O 1
ATOM 734 N N . ASN A 1 94 ? -10.249 3.997 14.092 1.00 93.38 94 ASN A N 1
ATOM 735 C CA . ASN A 1 94 ? -11.338 3.126 13.658 1.00 93.38 94 ASN A CA 1
ATOM 736 C C . ASN A 1 94 ? -11.468 1.895 14.560 1.00 93.38 94 ASN A C 1
ATOM 738 O O . ASN A 1 94 ? -12.578 1.515 14.928 1.00 93.38 94 ASN A O 1
ATOM 742 N N . LYS A 1 95 ? -10.345 1.291 14.974 1.00 96.81 95 LYS A N 1
ATOM 743 C CA . LYS A 1 95 ? -10.352 0.182 15.935 1.00 96.81 95 LYS A CA 1
ATOM 744 C C . LYS A 1 95 ? -10.994 0.600 17.260 1.00 96.81 95 LYS A C 1
ATOM 746 O O . LYS A 1 95 ? -11.814 -0.149 17.788 1.00 96.81 95 LYS A O 1
ATOM 751 N N . ARG A 1 96 ? -10.655 1.779 17.790 1.00 97.00 96 ARG A N 1
ATOM 752 C CA . ARG A 1 96 ? -11.223 2.292 19.045 1.00 97.00 96 ARG A CA 1
ATOM 753 C C . ARG A 1 96 ? -12.725 2.543 18.930 1.00 97.00 96 ARG A C 1
ATOM 755 O O . ARG A 1 96 ? -13.469 2.117 19.809 1.00 97.00 96 ARG A O 1
ATOM 762 N N . ILE A 1 97 ? -13.166 3.167 17.837 1.00 96.12 97 ILE A N 1
ATOM 763 C CA . ILE A 1 97 ? -14.587 3.415 17.554 1.00 96.12 97 ILE A CA 1
ATOM 764 C C . ILE A 1 97 ? -15.352 2.091 17.463 1.00 96.12 97 ILE A C 1
ATOM 766 O O . ILE A 1 97 ? -16.385 1.935 18.108 1.00 96.12 97 ILE A O 1
ATOM 770 N N . CYS A 1 98 ? -14.837 1.109 16.717 1.00 96.19 98 CYS A N 1
ATOM 771 C CA . CYS A 1 98 ? -15.466 -0.207 16.599 1.00 96.19 98 CYS A CA 1
ATOM 772 C C . CYS A 1 98 ? -15.600 -0.914 17.954 1.00 96.19 98 CYS A C 1
ATOM 774 O O . CYS A 1 98 ? -16.652 -1.483 18.236 1.00 96.19 98 CYS A O 1
ATOM 776 N N . LEU A 1 99 ? -14.564 -0.863 18.799 1.00 97.75 99 LEU A N 1
ATOM 777 C CA . LEU A 1 99 ? -14.609 -1.451 20.140 1.00 97.75 99 LEU A CA 1
ATOM 778 C C . LEU A 1 99 ? -15.629 -0.746 21.044 1.00 97.75 99 LEU A C 1
ATOM 780 O O . LEU A 1 99 ? -16.415 -1.424 21.697 1.00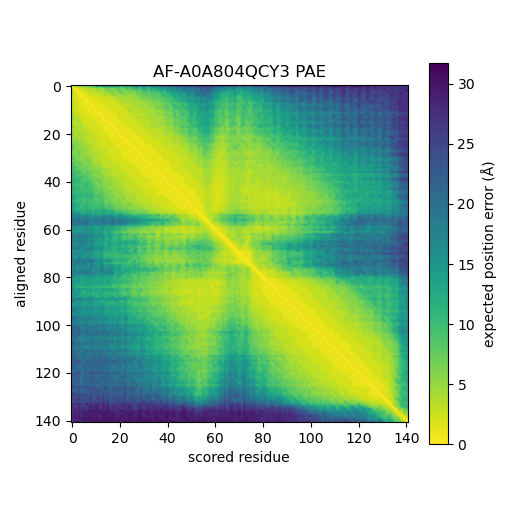 97.75 99 LEU A O 1
ATOM 784 N N . SER A 1 100 ? -15.674 0.590 21.029 1.00 97.44 100 SER A N 1
ATOM 785 C CA . SER A 1 100 ? -16.666 1.359 21.793 1.00 97.44 100 SER A CA 1
ATOM 786 C C . SER A 1 100 ? -18.098 1.077 21.322 1.00 97.44 100 SER A C 1
ATOM 788 O O . SER A 1 100 ? -18.990 0.866 22.139 1.00 97.44 100 SER A O 1
ATOM 790 N N . ASN A 1 101 ? -18.326 0.983 20.009 1.00 97.81 101 ASN A N 1
ATOM 791 C CA . ASN A 1 101 ? -19.629 0.607 19.459 1.00 97.81 101 ASN A CA 1
ATOM 792 C C . ASN A 1 101 ? -20.036 -0.816 19.862 1.00 97.81 101 ASN A C 1
ATOM 794 O O . ASN A 1 101 ? -21.206 -1.055 20.149 1.00 97.81 101 ASN A O 1
ATOM 798 N N . LEU A 1 102 ? -19.087 -1.755 19.898 1.00 97.81 102 LEU A N 1
ATOM 799 C CA . LEU A 1 102 ? -19.340 -3.126 20.338 1.00 97.81 102 LEU A CA 1
ATOM 800 C C . LEU A 1 102 ? -19.737 -3.184 21.819 1.00 97.81 102 LEU A C 1
ATOM 802 O O . LEU A 1 102 ? -20.671 -3.900 22.174 1.00 97.81 102 LEU A O 1
ATOM 806 N N . GLU A 1 103 ? -19.058 -2.418 22.671 1.00 97.62 103 GLU A N 1
ATOM 807 C CA . GLU A 1 103 ? -19.396 -2.289 24.091 1.00 97.62 103 GLU A CA 1
ATOM 808 C C . GLU A 1 103 ? -20.798 -1.692 24.280 1.00 97.62 103 GLU A C 1
ATOM 810 O O . GLU A 1 103 ? -21.632 -2.285 24.964 1.00 97.62 103 GLU A O 1
ATOM 815 N N . ASN A 1 104 ? -21.109 -0.608 23.561 1.00 97.81 104 ASN A N 1
ATOM 816 C CA . ASN A 1 104 ? -22.439 0.004 23.569 1.00 97.81 104 ASN A CA 1
ATOM 817 C C . ASN A 1 104 ? -23.537 -0.979 23.123 1.00 97.81 104 ASN A C 1
ATOM 819 O O . ASN A 1 104 ? -24.600 -1.047 23.741 1.00 97.81 104 ASN A O 1
ATOM 823 N N . LEU A 1 105 ? -23.296 -1.768 22.068 1.00 98.00 105 LEU A N 1
ATOM 824 C CA . LEU A 1 105 ? -24.235 -2.798 21.609 1.00 98.00 105 LEU A CA 1
ATOM 825 C C . LEU A 1 105 ? -24.462 -3.885 22.666 1.00 98.00 105 LEU A C 1
ATOM 827 O O . LEU A 1 105 ? -25.595 -4.327 22.855 1.00 98.00 105 LEU A O 1
ATOM 831 N N . ASN A 1 106 ? -23.408 -4.296 23.372 1.00 97.62 106 ASN A N 1
ATOM 832 C CA . ASN A 1 106 ? -23.511 -5.278 24.447 1.00 97.62 106 ASN A CA 1
ATOM 833 C C . ASN A 1 106 ? -24.368 -4.755 25.612 1.00 97.62 106 ASN A C 1
ATOM 835 O O . ASN A 1 106 ? -25.203 -5.481 26.152 1.00 97.62 106 ASN A O 1
ATOM 839 N N . ASP A 1 107 ? -24.212 -3.486 25.985 1.00 97.75 107 ASP A N 1
ATOM 840 C CA . ASP A 1 107 ? -25.018 -2.889 27.050 1.00 97.75 107 ASP A CA 1
ATOM 841 C C . ASP A 1 107 ? -26.483 -2.706 26.641 1.00 97.75 107 ASP A C 1
ATOM 843 O O . ASP A 1 107 ? -27.378 -3.046 27.419 1.00 97.75 107 ASP A O 1
ATOM 847 N N . LEU A 1 108 ? -26.750 -2.297 25.395 1.00 98.12 108 LEU A N 1
ATOM 848 C CA . LEU A 1 108 ? -28.107 -2.285 24.837 1.00 98.12 108 LEU A CA 1
ATOM 849 C C . LEU A 1 108 ? -28.739 -3.683 24.843 1.00 98.12 108 LEU A C 1
ATOM 851 O O . LEU A 1 108 ? -29.915 -3.831 25.178 1.00 98.12 108 LEU A O 1
ATOM 855 N N . GLN A 1 109 ? -27.967 -4.726 24.530 1.00 98.31 109 GLN A N 1
ATOM 856 C CA . GLN A 1 109 ? -28.445 -6.105 24.581 1.00 98.31 109 GLN A CA 1
ATOM 857 C C . GLN A 1 109 ? -28.822 -6.529 26.009 1.00 98.31 109 GLN A C 1
ATOM 859 O O . GLN A 1 109 ? -29.873 -7.145 26.203 1.00 98.31 109 GLN A O 1
ATOM 864 N N . LYS A 1 110 ? -28.018 -6.179 27.022 1.00 98.00 110 LYS A N 1
ATOM 865 C CA . LYS A 1 110 ? -28.355 -6.437 28.435 1.00 98.00 110 LYS A CA 1
ATOM 866 C C . LYS A 1 110 ? -29.625 -5.697 28.856 1.00 98.00 110 LYS A C 1
ATOM 868 O O . LYS A 1 110 ? -30.476 -6.288 29.519 1.00 98.00 110 LYS A O 1
ATOM 873 N N . GLN A 1 111 ? -29.778 -4.433 28.453 1.00 97.94 111 GLN A N 1
ATOM 874 C CA . GLN A 1 111 ? -30.993 -3.657 28.726 1.00 97.94 111 GLN A CA 1
ATOM 875 C C . GLN A 1 111 ? -32.226 -4.301 28.086 1.00 97.94 111 GLN A C 1
ATOM 877 O O . GLN A 1 111 ? -33.246 -4.465 28.753 1.00 97.94 111 GLN A O 1
ATOM 882 N N . LEU A 1 112 ? -32.121 -4.741 26.829 1.00 97.88 112 LEU A N 1
ATOM 883 C CA . LEU A 1 112 ? -33.201 -5.442 26.136 1.00 97.88 112 LEU A CA 1
ATOM 884 C C . LEU A 1 112 ? -33.606 -6.731 26.867 1.00 97.88 112 LEU A C 1
ATOM 886 O O . LEU A 1 112 ? -34.795 -6.988 27.039 1.00 97.88 112 LEU A O 1
ATOM 890 N N . GLN A 1 113 ? -32.636 -7.520 27.341 1.00 98.19 113 GLN A N 1
ATOM 891 C CA . GLN A 1 113 ? -32.908 -8.718 28.143 1.00 98.19 113 GLN A CA 1
ATOM 892 C C . GLN A 1 113 ? -33.586 -8.389 29.480 1.00 98.19 113 GLN A C 1
ATOM 894 O O . GLN A 1 113 ? -34.486 -9.116 29.897 1.00 98.19 113 GLN A O 1
ATOM 899 N N . GLY A 1 114 ? -33.180 -7.304 30.145 1.00 97.88 114 GLY A N 1
ATOM 900 C CA . GLY A 1 114 ? -33.832 -6.813 31.361 1.00 97.88 114 GLY A CA 1
ATOM 901 C C . GLY A 1 114 ? -35.288 -6.419 31.112 1.00 97.88 114 GLY A C 1
ATOM 902 O O . GLY A 1 114 ? -36.182 -6.904 31.800 1.00 97.88 114 GLY A O 1
ATOM 903 N N . ASN A 1 115 ? -35.540 -5.629 30.068 1.00 97.81 115 ASN A N 1
ATOM 904 C CA . ASN A 1 115 ? -36.888 -5.208 29.683 1.00 97.81 115 ASN A CA 1
ATOM 905 C C . ASN A 1 115 ? -37.777 -6.399 29.304 1.00 97.81 115 ASN A C 1
ATOM 907 O O . ASN A 1 115 ? -38.948 -6.429 29.670 1.00 97.81 115 ASN A O 1
ATOM 911 N N . ALA A 1 116 ? -37.226 -7.402 28.612 1.00 97.88 116 ALA A N 1
ATOM 912 C CA . ALA A 1 116 ? -37.955 -8.622 28.278 1.00 97.88 116 ALA A CA 1
ATOM 913 C C . ALA A 1 116 ? -38.393 -9.401 29.531 1.00 97.88 116 ALA A C 1
ATOM 915 O O . ALA A 1 116 ? -39.513 -9.902 29.567 1.00 97.88 116 ALA A O 1
ATOM 916 N N . LYS A 1 117 ? -37.548 -9.465 30.572 1.00 97.75 117 LYS A N 1
ATOM 917 C CA . LYS A 1 117 ? -37.917 -10.084 31.857 1.00 97.75 117 LYS A CA 1
ATOM 918 C C . LYS A 1 117 ? -39.052 -9.328 32.545 1.00 97.75 117 LYS A C 1
ATOM 920 O O . LYS A 1 117 ? -40.017 -9.959 32.954 1.00 97.75 117 LYS A O 1
ATOM 925 N N . VAL A 1 118 ? -38.969 -7.997 32.600 1.00 97.81 118 VAL A N 1
ATOM 926 C CA . VAL A 1 118 ? -40.027 -7.151 33.180 1.00 97.81 118 VAL A CA 1
ATOM 927 C C . VAL A 1 118 ? -41.352 -7.336 32.433 1.00 97.81 118 VAL A C 1
ATOM 929 O O . VAL A 1 118 ? -42.391 -7.508 33.060 1.00 97.81 118 VAL A O 1
ATOM 932 N N . LEU A 1 119 ? -41.330 -7.366 31.096 1.00 97.69 119 LEU A N 1
ATOM 933 C CA . LEU A 1 119 ? -42.535 -7.614 30.297 1.00 97.69 119 LEU A CA 1
ATOM 934 C C . LEU A 1 119 ? -43.159 -8.988 30.580 1.00 97.69 119 LEU A C 1
ATOM 936 O O . LEU A 1 119 ? -44.382 -9.097 30.632 1.00 97.69 119 LEU A O 1
ATOM 940 N N . GLU A 1 120 ? -42.344 -10.027 30.767 1.00 97.50 120 GLU A N 1
ATOM 941 C CA . GLU A 1 120 ? -42.842 -11.366 31.096 1.00 97.50 120 GLU A CA 1
ATOM 942 C C . GLU A 1 120 ? -43.420 -11.431 32.523 1.00 97.50 120 GLU A C 1
ATOM 944 O O . GLU A 1 120 ? -44.454 -12.062 32.742 1.00 97.50 120 GLU A O 1
ATOM 949 N N . GLU A 1 121 ? -42.815 -10.736 33.490 1.00 97.25 121 GLU A N 1
ATOM 950 C CA . GLU A 1 121 ? -43.356 -10.585 34.849 1.00 97.25 121 GLU A CA 1
ATOM 951 C C . GLU A 1 121 ? -44.719 -9.872 34.841 1.00 97.25 121 GLU A C 1
ATOM 953 O O . GLU A 1 121 ? -45.686 -10.382 35.413 1.00 97.25 121 GLU A O 1
ATOM 958 N N . GLU A 1 122 ? -44.838 -8.749 34.127 1.00 97.31 122 GLU A N 1
ATOM 959 C CA . GLU A 1 122 ? -46.104 -8.018 33.974 1.00 97.31 122 GLU A CA 1
ATOM 960 C C . GLU A 1 122 ? -47.177 -8.864 33.279 1.00 97.31 122 GLU A C 1
ATOM 962 O O . GLU A 1 122 ? -48.338 -8.894 33.696 1.00 97.31 122 GLU A O 1
ATOM 967 N N . ARG A 1 123 ? -46.791 -9.631 32.254 1.00 97.56 123 ARG A N 1
ATOM 968 C CA . ARG A 1 123 ? -47.691 -10.568 31.576 1.00 97.56 123 ARG A CA 1
ATOM 969 C C . ARG A 1 123 ? -48.234 -11.628 32.539 1.00 97.56 123 ARG A C 1
ATOM 971 O O . ARG A 1 123 ? -49.439 -11.885 32.543 1.00 97.56 123 ARG A O 1
ATOM 978 N N . ASN A 1 124 ? -47.379 -12.215 33.376 1.00 96.38 124 ASN A N 1
ATOM 979 C CA . ASN A 1 124 ? -47.780 -13.200 34.386 1.00 96.38 124 ASN A CA 1
ATOM 980 C C . ASN A 1 124 ? -48.698 -12.595 35.464 1.00 96.38 124 ASN A C 1
ATOM 982 O O . ASN A 1 124 ? -49.658 -13.243 35.899 1.00 96.38 124 ASN A O 1
ATOM 986 N N . ASN A 1 125 ? -48.452 -11.342 35.857 1.00 96.50 125 ASN A N 1
ATOM 987 C CA . ASN A 1 125 ? -49.319 -10.601 36.774 1.00 96.50 125 ASN A CA 1
ATOM 988 C C . ASN A 1 125 ? -50.716 -10.380 36.177 1.00 96.50 125 ASN A C 1
ATOM 990 O O . ASN A 1 125 ? -51.715 -10.658 36.844 1.00 96.50 125 ASN A O 1
ATOM 994 N N . ILE A 1 126 ? -50.800 -9.950 34.912 1.00 96.50 126 ILE A N 1
ATOM 995 C CA . ILE A 1 126 ? -52.073 -9.765 34.198 1.00 96.50 126 ILE A CA 1
ATOM 996 C C . ILE A 1 126 ? -52.857 -11.080 34.134 1.00 96.50 126 ILE A C 1
ATOM 998 O O . ILE A 1 126 ? -54.030 -11.094 34.504 1.00 96.50 126 ILE A O 1
ATOM 1002 N N . PHE A 1 127 ? -52.220 -12.191 33.746 1.00 94.75 127 PHE A N 1
ATOM 1003 C CA . PHE A 1 127 ? -52.876 -13.505 33.726 1.00 94.75 127 PHE A CA 1
ATOM 1004 C C . PHE A 1 127 ? -53.402 -13.918 35.105 1.00 94.75 127 PHE A C 1
ATOM 1006 O O . PHE A 1 127 ? -54.527 -14.405 35.224 1.00 94.75 127 PHE A O 1
ATOM 1013 N N . SER A 1 128 ? -52.620 -13.684 36.162 1.00 92.88 128 SER A N 1
ATOM 1014 C CA . SER A 1 128 ? -53.029 -13.985 37.539 1.00 92.88 128 SER A CA 1
ATOM 1015 C C . SER A 1 128 ? -54.238 -13.153 37.982 1.00 92.88 128 SER A C 1
A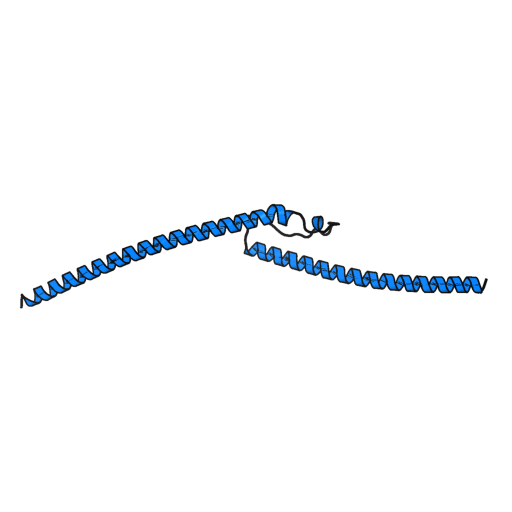TOM 1017 O O . SER A 1 128 ? -55.121 -13.661 38.676 1.00 92.88 128 SER A O 1
ATOM 1019 N N . LEU A 1 129 ? -54.297 -11.875 37.592 1.00 93.75 129 LEU A N 1
ATOM 1020 C CA . LEU A 1 129 ? -55.431 -10.990 37.873 1.00 93.75 129 LEU A CA 1
ATOM 1021 C C . LEU A 1 129 ? -56.676 -11.374 37.067 1.00 93.75 129 LEU A C 1
ATOM 1023 O O . LEU A 1 129 ? -57.768 -11.392 37.630 1.00 93.75 129 LEU A O 1
ATOM 1027 N N . GLN A 1 130 ? -56.520 -11.729 35.790 1.00 93.19 130 GLN A N 1
ATOM 1028 C CA . GLN A 1 130 ? -57.614 -12.215 34.945 1.00 93.19 130 GLN A CA 1
ATOM 1029 C C . GLN A 1 130 ? -58.232 -13.494 35.514 1.00 93.19 130 GLN A C 1
ATOM 1031 O O . GLN A 1 130 ? -59.439 -13.536 35.721 1.00 93.19 130 GLN A O 1
ATOM 1036 N N . ALA A 1 131 ? -57.413 -14.478 35.898 1.00 91.06 131 ALA A N 1
ATOM 1037 C CA . ALA A 1 131 ? -57.901 -15.709 36.519 1.00 91.06 131 ALA A CA 1
ATOM 1038 C C . ALA A 1 131 ? -58.686 -15.446 37.819 1.00 91.06 131 ALA A C 1
ATOM 1040 O O . ALA A 1 131 ? -59.714 -16.071 38.073 1.00 91.06 131 ALA A O 1
ATOM 1041 N N . LYS A 1 132 ? -58.231 -14.496 38.651 1.00 90.62 132 LYS A N 1
ATOM 1042 C CA . LYS A 1 132 ? -58.966 -14.077 39.858 1.00 90.62 132 LYS A CA 1
ATOM 1043 C C . LYS A 1 132 ? -60.291 -13.394 39.524 1.00 90.62 132 LYS A C 1
ATOM 1045 O O . LYS A 1 132 ? -61.275 -13.642 40.216 1.00 90.62 132 LYS A O 1
ATOM 10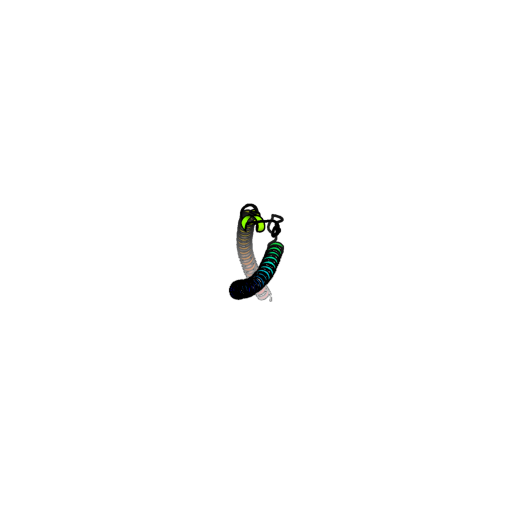50 N N . ASN A 1 133 ? -60.312 -12.543 38.498 1.00 88.50 133 ASN A N 1
ATOM 1051 C CA . ASN A 1 133 ? -61.523 -11.869 38.047 1.00 88.50 133 ASN A CA 1
ATOM 1052 C C . ASN A 1 133 ? -62.550 -12.891 37.536 1.00 88.50 133 ASN A C 1
ATOM 1054 O O . ASN A 1 133 ? -63.676 -12.902 38.024 1.00 88.50 133 ASN A O 1
ATOM 1058 N N . ASP A 1 134 ? -62.146 -13.809 36.659 1.00 86.44 134 ASP A N 1
ATOM 1059 C CA . ASP A 1 134 ? -63.026 -14.840 36.096 1.00 86.44 134 ASP A CA 1
ATOM 1060 C C . ASP A 1 134 ? -63.626 -15.744 37.192 1.00 86.44 134 ASP A C 1
ATOM 1062 O O . ASP A 1 134 ? -64.828 -16.009 37.189 1.00 86.44 134 ASP A O 1
ATOM 1066 N N . ASN A 1 135 ? -62.833 -16.113 38.207 1.00 79.44 135 ASN A N 1
ATOM 1067 C CA . ASN A 1 135 ? -63.306 -16.882 39.368 1.00 79.44 135 ASN A CA 1
ATOM 1068 C C . ASN A 1 135 ? -64.262 -16.086 40.293 1.00 79.44 135 ASN A C 1
ATOM 1070 O O . ASN A 1 135 ? -65.126 -16.664 40.964 1.00 79.44 135 ASN A O 1
ATOM 1074 N N . GLY A 1 136 ? -64.112 -14.758 40.358 1.00 68.56 136 GLY A N 1
ATOM 1075 C CA . GLY A 1 136 ? -65.000 -13.866 41.114 1.00 68.56 136 GLY A CA 1
ATOM 1076 C C . GLY A 1 136 ? -66.384 -13.735 40.473 1.00 68.56 136 GLY A C 1
ATOM 1077 O O . GLY A 1 136 ? -67.401 -13.786 41.168 1.00 68.56 136 GLY A O 1
ATOM 1078 N N . TRP A 1 137 ? -66.439 -13.663 39.140 1.00 57.22 137 TRP A N 1
ATOM 1079 C CA . TRP A 1 137 ? -67.699 -13.670 38.392 1.00 57.22 137 TRP A CA 1
ATOM 1080 C C . TRP A 1 137 ? -68.445 -15.004 38.514 1.00 57.22 137 TRP A C 1
ATOM 1082 O O . TRP A 1 137 ? -69.668 -14.997 38.630 1.00 57.22 137 TRP A O 1
ATOM 1092 N N . THR A 1 138 ? -67.744 -16.140 38.599 1.00 56.25 138 THR A N 1
ATOM 1093 C CA . THR A 1 138 ? -68.402 -17.446 38.809 1.00 56.25 138 THR A CA 1
ATOM 1094 C C . THR A 1 138 ? -68.981 -17.645 40.210 1.00 56.25 138 THR A C 1
ATOM 1096 O O . THR A 1 138 ? -69.781 -18.553 40.396 1.00 56.25 138 THR A O 1
ATOM 1099 N N . SER A 1 139 ? -68.596 -16.827 41.198 1.00 56.09 139 SER A N 1
ATOM 1100 C CA . SER A 1 139 ? -69.126 -16.930 42.570 1.00 56.09 139 SER A CA 1
ATOM 1101 C C . SER A 1 139 ? -70.300 -15.981 42.850 1.00 56.09 139 SER A C 1
ATOM 1103 O O . SER A 1 139 ? -70.838 -16.003 43.955 1.00 56.09 139 SER A O 1
ATOM 1105 N N . THR A 1 140 ? -70.680 -15.133 41.885 1.00 52.38 140 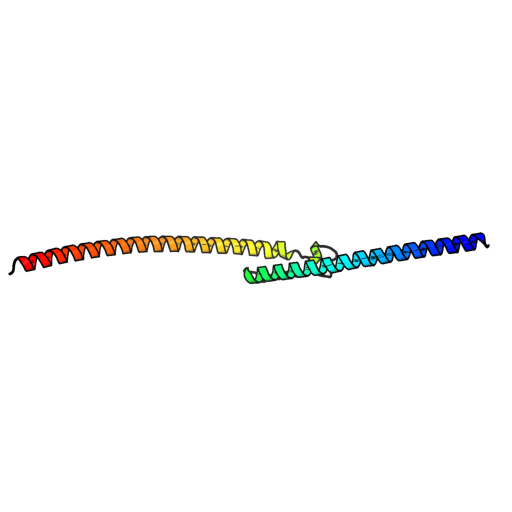THR A N 1
ATOM 1106 C CA . THR A 1 140 ? -71.664 -14.048 42.092 1.00 52.38 140 THR A CA 1
ATOM 1107 C C . THR A 1 140 ? -72.880 -14.123 41.148 1.00 52.38 140 THR A C 1
ATOM 1109 O O . THR A 1 140 ? -73.708 -13.216 41.161 1.00 52.38 140 THR A O 1
ATOM 1112 N N . ASN A 1 141 ? -73.028 -15.208 40.378 1.00 44.81 141 ASN A N 1
ATOM 1113 C CA . ASN A 1 141 ? -74.248 -15.579 39.639 1.00 44.81 141 ASN A CA 1
ATOM 1114 C C . ASN A 1 141 ? -74.762 -16.933 40.132 1.00 44.81 141 ASN A C 1
ATOM 1116 O O . ASN A 1 141 ? -75.998 -17.121 40.120 1.00 44.81 141 ASN A O 1
#

Radius of gyration: 40.44 Å; Cα contacts (8 Å, |Δi|>4): 39; chains: 1; bounding box: 118×35×98 Å

pLDDT: mean 90.75, std 9.24, range [44.81, 98.31]

Organism: Zea mays (NCBI:txid4577)

Secondary structure (DSSP, 8-state):
-HHHHHHHHHHHHHHHHHHHHHHHHHHHHHHHHHHHHHHHHHHHHHHHHHHHHH--SS-------TT-SSHHHHH-SHIIIIIHHHHHHHHHHHHHHHHHHHHHHHHHHHHHHHHHHHHHHHHHHHHHHHHHHHHHHTT--

Foldseek 3Di:
DVVVVVVVVVVVVVVVVVVVVVVVVVVVVVVVVVVVVVVVVVVQVVVQVVCVVLVFVDDDHFAADPPDPDPCRRRDCCCPPPVVVSVVVSVVVVVVVVVVVVVVVVVVVVVVVVVVVVVVVVVVVVVVVVVVVVVVVVVPD

Mean predicted aligned error: 10.57 Å